Protein AF-A0A959Y620-F1 (afdb_monomer_lite)

Secondary structure (DSSP, 8-state):
-----SS-TTPEE-SSPB---SSS--------TTEE--B-B-TT-EEEEE-TT-SS---EEE--TT--S-SEEES-SSSS--EEEEE-SSSB-

Foldseek 3Di:
DDDDAPQDPQAAEDDDEAEADVVDGDDDPDADPRYDYHYFDAAQDKDKDWPPPDPDQDWDFDADPVDDDTPWIDRDDNHSITMTIDHHHHGGD

Radius of gyration: 12.71 Å; chains: 1; bounding box: 29×26×28 Å

Structure (mmCIF, N/CA/C/O backbone):
data_AF-A0A959Y620-F1
#
_entry.id   AF-A0A959Y620-F1
#
loop_
_atom_site.group_PDB
_atom_site.id
_atom_site.type_symbol
_atom_site.label_atom_id
_atom_site.label_alt_id
_atom_site.label_comp_id
_atom_site.label_asym_id
_atom_site.label_entity_id
_atom_site.label_seq_id
_atom_site.pdbx_PDB_ins_code
_atom_site.Cartn_x
_atom_site.Cartn_y
_atom_site.Cartn_z
_atom_site.occupancy
_atom_site.B_iso_or_equiv
_atom_site.auth_seq_id
_atom_site.auth_comp_id
_atom_site.auth_asym_id
_atom_site.auth_atom_id
_atom_site.pdbx_PDB_model_num
ATOM 1 N N . ALA A 1 1 ? 14.894 -3.294 14.831 1.00 40.19 1 ALA A N 1
ATOM 2 C CA . ALA A 1 1 ? 15.549 -2.901 13.571 1.00 40.19 1 ALA A CA 1
ATOM 3 C C . ALA A 1 1 ? 14.718 -1.782 12.969 1.00 40.19 1 ALA A C 1
ATOM 5 O O . ALA A 1 1 ? 13.521 -1.975 12.801 1.00 40.19 1 ALA A O 1
ATOM 6 N N . TRP A 1 2 ? 15.302 -0.602 12.781 1.00 43.09 2 TRP A N 1
ATOM 7 C CA . TRP A 1 2 ? 14.602 0.540 12.199 1.00 43.09 2 TRP A CA 1
ATOM 8 C C . TRP A 1 2 ? 14.503 0.308 10.695 1.00 43.09 2 TRP A C 1
ATOM 10 O O . TRP A 1 2 ? 15.520 0.297 10.008 1.00 43.09 2 TRP A O 1
ATOM 20 N N . VAL A 1 3 ? 13.296 0.035 10.210 1.00 52.91 3 VAL A N 1
ATOM 21 C CA . VAL A 1 3 ? 13.026 0.004 8.774 1.00 52.91 3 VAL A CA 1
ATOM 22 C C . VAL A 1 3 ? 12.915 1.460 8.344 1.00 52.91 3 VAL A C 1
ATOM 24 O O . VAL A 1 3 ? 11.974 2.144 8.740 1.00 52.91 3 VAL A O 1
ATOM 27 N N . PHE A 1 4 ? 13.917 1.964 7.627 1.00 56.81 4 PHE A N 1
ATOM 28 C CA . PHE A 1 4 ? 13.819 3.272 6.991 1.00 56.81 4 PHE A CA 1
ATOM 29 C C . PHE A 1 4 ? 12.948 3.110 5.742 1.00 56.81 4 PHE A C 1
ATOM 31 O O . PHE A 1 4 ? 13.354 2.372 4.843 1.00 56.81 4 PHE A O 1
ATOM 38 N N . PRO A 1 5 ? 11.766 3.744 5.664 1.00 58.59 5 PRO A N 1
ATOM 39 C CA . PRO A 1 5 ? 11.046 3.807 4.403 1.00 58.59 5 PRO A CA 1
ATOM 40 C C . PRO A 1 5 ? 11.901 4.592 3.406 1.00 58.59 5 PRO A C 1
ATOM 42 O O . PRO A 1 5 ? 12.313 5.711 3.714 1.00 58.59 5 PRO A O 1
ATOM 45 N N . GLN A 1 6 ? 12.207 4.014 2.242 1.00 70.12 6 GLN A N 1
ATOM 46 C CA . GLN A 1 6 ? 12.956 4.756 1.220 1.00 70.12 6 GLN A CA 1
ATOM 47 C C . GLN A 1 6 ? 12.026 5.651 0.386 1.00 70.12 6 GLN A C 1
ATOM 49 O O . GLN A 1 6 ? 12.459 6.689 -0.105 1.00 70.12 6 GLN A O 1
ATOM 54 N N . CYS A 1 7 ? 10.734 5.315 0.298 1.00 78.69 7 CYS A N 1
ATOM 55 C CA . CYS A 1 7 ? 9.694 6.230 -0.176 1.00 78.69 7 CYS A CA 1
ATOM 56 C C . CYS A 1 7 ? 9.193 7.105 0.981 1.00 78.69 7 CYS A C 1
ATOM 58 O O . CYS A 1 7 ? 8.520 6.592 1.877 1.00 78.69 7 CYS A O 1
ATOM 60 N N . GLY A 1 8 ? 9.513 8.402 0.960 1.00 84.88 8 GLY A N 1
ATOM 61 C CA . GLY A 1 8 ? 9.011 9.382 1.923 1.00 84.88 8 GLY A CA 1
ATOM 62 C C . GLY A 1 8 ? 7.501 9.630 1.806 1.00 84.88 8 GLY A C 1
ATOM 63 O O . GLY A 1 8 ? 6.874 9.328 0.789 1.00 84.88 8 GLY A O 1
ATOM 64 N N . ASN A 1 9 ? 6.903 10.191 2.864 1.00 88.62 9 ASN A N 1
ATOM 65 C CA . ASN A 1 9 ? 5.497 10.620 2.865 1.00 88.62 9 ASN A CA 1
ATOM 66 C C . ASN A 1 9 ? 5.338 12.051 2.307 1.00 88.62 9 ASN A C 1
ATOM 68 O O . ASN A 1 9 ? 4.749 12.923 2.943 1.00 88.62 9 ASN A O 1
ATOM 72 N N . ASP A 1 10 ? 5.946 12.301 1.152 1.00 89.94 10 ASP A N 1
ATOM 73 C CA . ASP A 1 10 ? 6.001 13.582 0.437 1.00 89.94 10 ASP A CA 1
ATOM 74 C C . ASP A 1 10 ? 5.726 13.425 -1.074 1.00 89.94 10 ASP A C 1
ATOM 76 O O . ASP A 1 10 ? 5.928 14.348 -1.864 1.00 89.94 10 ASP A O 1
ATOM 80 N N . ASN A 1 11 ? 5.214 12.257 -1.466 1.00 91.56 11 ASN A N 1
ATOM 81 C CA . ASN A 1 11 ? 4.847 11.919 -2.838 1.00 91.56 11 ASN A CA 1
ATOM 82 C C . ASN A 1 11 ? 3.536 12.590 -3.291 1.00 91.56 11 ASN A C 1
ATOM 84 O O . ASN A 1 11 ? 2.778 13.156 -2.503 1.00 91.56 11 ASN A O 1
ATOM 88 N N . VAL A 1 12 ? 3.232 12.480 -4.587 1.00 94.50 12 VAL A N 1
ATOM 89 C CA . VAL A 1 12 ? 2.009 13.036 -5.192 1.00 94.50 12 VAL A CA 1
ATOM 90 C C . VAL A 1 12 ? 0.913 11.972 -5.292 1.00 94.50 12 VAL A C 1
ATOM 92 O O . VAL A 1 12 ? 1.160 10.855 -5.745 1.00 94.50 12 VAL A O 1
ATOM 95 N N . GLN A 1 13 ? -0.322 12.313 -4.914 1.00 94.69 13 GLN A N 1
ATOM 96 C CA . GLN A 1 13 ? -1.454 11.397 -5.067 1.00 94.69 13 GLN A CA 1
ATOM 97 C C . GLN A 1 13 ? -1.721 11.104 -6.548 1.00 94.69 13 GLN A C 1
ATOM 99 O O . GLN A 1 13 ? -1.786 12.023 -7.365 1.00 94.69 13 GLN A O 1
ATOM 104 N N . THR A 1 14 ? -1.954 9.837 -6.885 1.00 95.81 14 THR A N 1
ATOM 105 C CA . THR A 1 14 ? -2.504 9.440 -8.185 1.00 95.81 14 THR A CA 1
ATOM 106 C C . THR A 1 14 ? -3.976 9.054 -8.064 1.00 95.81 14 THR A C 1
ATOM 108 O O . THR A 1 14 ? -4.376 8.346 -7.137 1.00 95.81 14 THR A O 1
ATOM 111 N N . GLY A 1 15 ? -4.790 9.521 -9.013 1.00 93.50 15 GLY A N 1
ATOM 112 C CA . GLY A 1 15 ? -6.223 9.236 -9.060 1.00 93.50 15 GLY A CA 1
ATOM 113 C C . GLY A 1 15 ? -6.999 9.715 -7.827 1.00 93.50 15 GLY A C 1
ATOM 114 O O . GLY A 1 15 ? -6.614 10.659 -7.140 1.00 93.50 15 GLY A O 1
ATOM 115 N N . THR A 1 16 ? -8.133 9.064 -7.571 1.00 94.00 16 THR A N 1
ATOM 116 C CA . THR A 1 16 ? -8.968 9.277 -6.380 1.00 94.00 16 THR A CA 1
ATOM 117 C C . THR A 1 16 ? -8.771 8.148 -5.375 1.00 94.00 16 THR A C 1
ATOM 119 O O . THR A 1 16 ? -8.248 7.090 -5.719 1.00 94.00 16 THR A O 1
ATOM 122 N N . ALA A 1 17 ? -9.251 8.343 -4.145 1.00 95.62 17 ALA A N 1
ATOM 123 C CA . ALA A 1 17 ? -9.294 7.284 -3.143 1.00 95.62 17 ALA A CA 1
ATOM 124 C C . ALA A 1 17 ? -9.982 6.017 -3.676 1.00 95.62 17 ALA A C 1
ATOM 126 O O . ALA A 1 17 ? -11.066 6.087 -4.264 1.00 95.62 17 ALA A O 1
ATOM 127 N N . VAL A 1 18 ? -9.353 4.865 -3.458 1.00 96.62 18 VA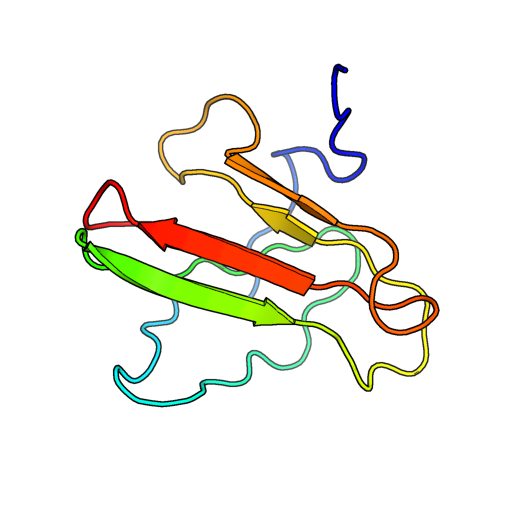L A N 1
ATOM 128 C CA . VAL A 1 18 ? -9.826 3.556 -3.917 1.00 96.62 18 VAL A CA 1
ATOM 129 C C . VAL A 1 18 ? -10.422 2.797 -2.742 1.00 96.62 18 VAL A C 1
ATOM 131 O O . VAL A 1 18 ? -9.794 2.690 -1.696 1.00 96.62 18 VAL A O 1
ATOM 134 N N . THR A 1 19 ? -11.611 2.225 -2.910 1.00 96.62 19 THR A N 1
ATOM 135 C CA . THR A 1 19 ? -12.204 1.306 -1.927 1.00 96.62 19 THR A CA 1
ATOM 136 C C . THR A 1 19 ? -12.052 -0.124 -2.437 1.00 96.62 19 THR A C 1
ATOM 138 O O . THR A 1 19 ? -12.745 -0.480 -3.393 1.00 96.62 19 THR A O 1
ATOM 141 N N . PRO A 1 20 ? -11.160 -0.944 -1.852 1.00 94.56 20 PRO A N 1
ATOM 142 C CA . PRO A 1 20 ? -10.978 -2.318 -2.287 1.00 94.56 20 PRO A CA 1
ATOM 143 C C . PRO A 1 20 ? -12.239 -3.151 -2.070 1.00 94.56 20 PRO A C 1
ATOM 145 O O . PRO A 1 20 ? -12.948 -2.994 -1.073 1.00 94.56 20 PRO A O 1
ATOM 148 N N . ASN A 1 21 ? -12.496 -4.092 -2.975 1.00 92.00 21 ASN A N 1
ATOM 149 C CA . ASN A 1 21 ? -13.516 -5.112 -2.760 1.00 92.00 21 ASN A CA 1
ATOM 150 C C . ASN A 1 21 ? -13.132 -5.981 -1.550 1.00 92.00 21 ASN A C 1
ATOM 152 O O . ASN A 1 21 ? -12.008 -6.472 -1.474 1.00 92.00 21 ASN A O 1
ATOM 156 N N . CYS A 1 22 ? -14.066 -6.202 -0.621 1.00 88.56 22 CYS A N 1
ATOM 157 C CA . CYS A 1 22 ? -13.843 -7.036 0.559 1.00 88.56 22 CYS A CA 1
ATOM 158 C C . CYS A 1 22 ? -14.993 -8.050 0.731 1.00 88.56 22 CYS A C 1
ATOM 160 O O . CYS A 1 22 ? -16.095 -7.635 1.101 1.00 88.56 22 CYS A O 1
ATOM 162 N N . PRO A 1 23 ? -14.764 -9.359 0.489 1.00 93.25 23 PRO A N 1
ATOM 163 C CA . PRO A 1 23 ? -13.527 -9.960 -0.029 1.00 93.25 23 PRO A CA 1
ATOM 164 C C . PRO A 1 23 ? -13.301 -9.633 -1.516 1.00 93.25 23 PRO A C 1
ATOM 166 O O . PRO A 1 23 ? -14.256 -9.445 -2.269 1.00 93.25 23 PRO A O 1
ATOM 169 N N . GLY A 1 24 ? -12.042 -9.591 -1.954 1.00 94.38 24 GLY A N 1
ATOM 170 C CA . GLY A 1 24 ? -11.706 -9.397 -3.363 1.00 94.38 24 GLY A CA 1
ATOM 171 C C . GLY A 1 24 ? -10.349 -8.744 -3.591 1.00 94.38 24 GLY A C 1
ATOM 172 O O . GLY A 1 24 ? -9.553 -8.561 -2.673 1.00 94.38 24 GLY A O 1
ATOM 173 N N . THR A 1 25 ? -10.092 -8.407 -4.851 1.00 94.81 25 THR A N 1
ATOM 174 C CA . THR A 1 25 ? -8.875 -7.726 -5.292 1.00 94.81 25 THR A CA 1
ATOM 175 C C . THR A 1 25 ? -9.262 -6.544 -6.161 1.00 94.81 25 THR A C 1
ATOM 177 O O . THR A 1 25 ? -10.154 -6.644 -7.002 1.00 94.81 25 THR A O 1
ATOM 180 N N . THR A 1 26 ? -8.564 -5.431 -5.971 1.00 96.12 26 THR A N 1
ATOM 181 C CA . THR A 1 26 ? -8.708 -4.227 -6.785 1.00 96.12 26 THR A CA 1
ATOM 182 C C . THR A 1 26 ? -7.330 -3.846 -7.305 1.00 96.12 26 THR A C 1
ATOM 184 O O . THR A 1 26 ? -6.384 -3.738 -6.529 1.00 96.12 26 THR A O 1
ATOM 187 N N . THR A 1 27 ? -7.207 -3.656 -8.618 1.00 95.38 27 THR A N 1
ATOM 188 C CA . THR A 1 27 ? -5.947 -3.262 -9.257 1.00 95.38 27 THR A CA 1
ATOM 189 C C . THR A 1 27 ? -5.932 -1.758 -9.484 1.00 95.38 27 THR A C 1
ATOM 191 O O . THR A 1 27 ? -6.801 -1.219 -10.167 1.00 95.38 27 THR A O 1
ATOM 194 N N . ILE A 1 28 ? -4.914 -1.087 -8.948 1.00 94.69 28 ILE A N 1
ATOM 195 C CA . ILE A 1 28 ? -4.655 0.330 -9.203 1.00 94.69 28 ILE A CA 1
ATOM 196 C C . ILE A 1 28 ? -3.623 0.402 -10.326 1.00 94.69 28 ILE A C 1
ATOM 198 O O . ILE A 1 28 ? -2.479 -0.010 -10.155 1.00 94.69 28 ILE A O 1
ATOM 202 N N . SER A 1 29 ? -4.047 0.860 -11.501 1.00 90.88 29 SER A N 1
ATOM 203 C CA . SER A 1 29 ? -3.177 0.944 -12.680 1.00 90.88 29 SER A CA 1
ATOM 204 C C . SER A 1 29 ? -2.452 2.288 -12.742 1.00 90.88 29 SER A C 1
ATOM 206 O O . SER A 1 29 ? -2.943 3.286 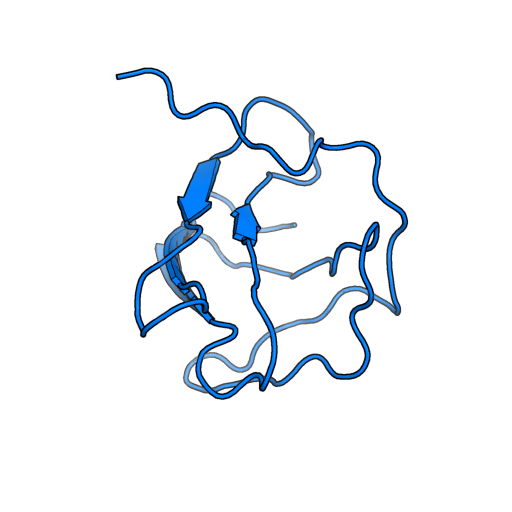-12.220 1.00 90.88 29 SER A O 1
ATOM 208 N N . CYS A 1 30 ? -1.312 2.322 -13.437 1.00 89.88 30 CYS A N 1
ATOM 209 C CA . CYS A 1 30 ? -0.570 3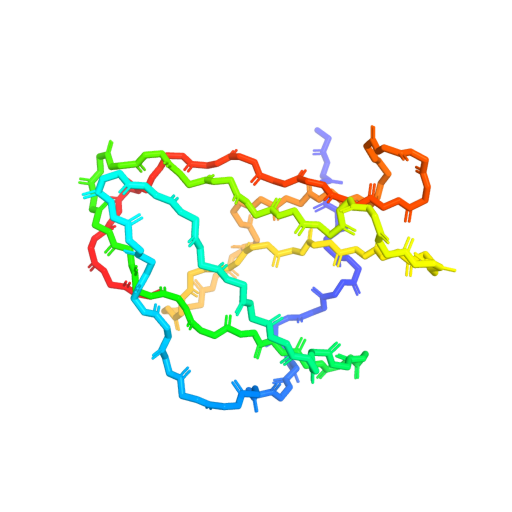.549 -13.751 1.00 89.88 30 CYS A CA 1
ATOM 210 C C . CYS A 1 30 ? -0.049 4.341 -12.533 1.00 89.88 30 CYS A C 1
ATOM 212 O O . CYS A 1 30 ? 0.060 5.565 -12.605 1.00 89.88 30 CYS A O 1
ATOM 214 N N . VAL A 1 31 ? 0.306 3.661 -11.437 1.00 93.25 31 VAL A N 1
ATOM 215 C CA . VAL A 1 31 ? 1.071 4.270 -10.336 1.00 93.25 31 VAL A CA 1
ATOM 216 C C . VAL A 1 31 ? 2.533 4.391 -10.771 1.00 93.25 31 VAL A C 1
ATOM 218 O O . VAL A 1 31 ? 3.185 3.384 -11.038 1.00 93.25 31 VAL A O 1
ATOM 221 N N . GLN A 1 32 ? 3.031 5.618 -10.896 1.00 91.56 32 GLN A N 1
ATOM 222 C CA . GLN A 1 32 ? 4.403 5.913 -11.316 1.00 91.56 32 GLN A CA 1
ATOM 223 C C . GLN A 1 32 ? 5.319 6.147 -10.107 1.00 91.56 32 GLN A C 1
ATOM 225 O O . GLN A 1 32 ? 4.858 6.341 -8.982 1.00 91.56 32 GLN A O 1
ATOM 230 N N . GLY A 1 33 ? 6.634 6.169 -10.343 1.00 88.81 33 GLY A N 1
ATOM 231 C CA . GLY A 1 33 ? 7.601 6.569 -9.320 1.00 88.81 33 GLY A CA 1
ATOM 232 C C . GLY A 1 33 ? 7.307 7.976 -8.782 1.00 88.81 33 GLY A C 1
ATOM 233 O O . GLY A 1 33 ? 6.941 8.871 -9.544 1.00 88.81 33 GLY A O 1
ATOM 234 N N . GLY A 1 34 ? 7.442 8.162 -7.466 1.00 89.94 34 GLY A N 1
ATOM 235 C CA . GLY A 1 34 ? 7.110 9.423 -6.786 1.00 89.94 34 GLY A CA 1
ATOM 236 C C . GLY A 1 34 ? 5.609 9.659 -6.574 1.00 89.94 34 GLY A C 1
ATOM 237 O O . GLY A 1 34 ? 5.211 10.758 -6.182 1.00 89.94 34 GLY A O 1
ATOM 238 N N . GLN A 1 35 ? 4.765 8.652 -6.827 1.00 94.75 35 GLN A N 1
ATOM 239 C CA . GLN A 1 35 ? 3.327 8.722 -6.574 1.00 94.75 35 GLN A CA 1
ATOM 240 C C . GLN A 1 35 ? 2.893 7.809 -5.428 1.00 94.75 35 GLN A C 1
ATOM 242 O O . GLN A 1 35 ? 3.585 6.857 -5.067 1.00 94.75 35 GLN A O 1
ATOM 247 N N . TYR A 1 36 ? 1.715 8.088 -4.873 1.00 95.38 36 TYR A N 1
ATOM 248 C CA . TYR A 1 36 ? 1.020 7.191 -3.953 1.00 95.38 36 TYR A CA 1
ATOM 249 C C . TYR A 1 36 ? -0.450 7.036 -4.345 1.00 95.38 36 TYR A C 1
ATOM 251 O O . TYR A 1 36 ? -1.051 7.936 -4.935 1.00 95.38 36 TYR A O 1
ATOM 259 N N . ALA A 1 37 ? -1.040 5.898 -3.989 1.00 96.50 37 ALA A N 1
ATOM 260 C CA . ALA A 1 37 ? -2.475 5.672 -4.090 1.00 96.50 37 ALA A CA 1
ATOM 261 C C . ALA A 1 37 ? -3.109 5.740 -2.699 1.00 96.50 37 ALA A C 1
ATOM 263 O O . ALA A 1 37 ? -2.576 5.180 -1.743 1.00 96.50 37 ALA A O 1
ATOM 264 N N . LEU A 1 38 ? -4.253 6.412 -2.597 1.00 96.75 38 LEU A N 1
ATOM 265 C CA . LEU A 1 38 ? -5.003 6.515 -1.351 1.00 96.75 38 LEU A CA 1
ATOM 266 C C . LEU A 1 38 ? -6.055 5.404 -1.300 1.00 96.75 38 LEU A C 1
ATOM 268 O O . LEU A 1 38 ? -6.776 5.199 -2.279 1.00 96.75 38 LEU A O 1
ATOM 272 N N . VAL A 1 39 ? -6.133 4.670 -0.190 1.00 97.56 39 VAL A N 1
ATOM 273 C CA . VAL A 1 39 ? -6.962 3.461 -0.087 1.00 97.56 39 VAL A CA 1
ATOM 274 C C . VAL A 1 39 ? -7.866 3.540 1.136 1.00 97.56 39 VAL A C 1
ATOM 276 O O . VAL A 1 39 ? -7.388 3.677 2.255 1.00 97.56 39 VAL A O 1
ATOM 279 N N . ASN A 1 40 ? -9.175 3.418 0.922 1.00 97.94 40 ASN A N 1
ATOM 280 C CA . ASN A 1 40 ? -10.150 3.322 1.998 1.00 97.94 40 ASN A CA 1
ATOM 281 C C . ASN A 1 40 ? -10.078 1.934 2.636 1.00 97.94 40 ASN A C 1
ATOM 283 O O . ASN A 1 40 ? -10.297 0.920 1.972 1.00 97.94 40 ASN A O 1
ATOM 287 N N . VAL A 1 41 ? -9.821 1.899 3.937 1.00 97.81 41 VAL A N 1
ATOM 288 C CA . VAL A 1 41 ? -9.738 0.687 4.747 1.00 97.81 41 VAL A CA 1
ATOM 289 C C . VAL A 1 41 ? -10.783 0.706 5.856 1.00 97.81 41 VAL A C 1
ATOM 291 O O . VAL A 1 41 ? -11.244 1.756 6.302 1.00 97.81 41 VAL A O 1
ATOM 294 N N . VAL A 1 42 ? -11.165 -0.486 6.299 1.00 98.25 42 VAL A N 1
ATOM 295 C CA . VAL A 1 42 ? -12.080 -0.731 7.421 1.00 98.25 42 VAL A CA 1
ATOM 296 C C . VAL A 1 42 ? -11.320 -1.463 8.518 1.00 98.25 42 VAL A C 1
ATOM 298 O O . VAL A 1 42 ? -10.664 -2.469 8.233 1.00 98.25 42 VAL A O 1
ATOM 301 N N . ALA A 1 43 ? -11.430 -0.975 9.755 1.00 98.06 43 ALA A N 1
ATOM 302 C CA . ALA A 1 43 ? -10.775 -1.562 10.919 1.00 98.06 43 ALA A CA 1
ATOM 303 C C . ALA A 1 43 ? -11.125 -3.052 11.068 1.00 98.06 43 ALA A C 1
ATOM 305 O O . ALA A 1 43 ? -12.283 -3.446 10.940 1.00 98.06 43 ALA A O 1
ATOM 306 N N . GLY A 1 44 ? -10.119 -3.872 11.364 1.00 97.94 44 GLY A N 1
ATOM 307 C CA . GLY A 1 44 ? -10.242 -5.321 11.527 1.00 97.94 44 GLY A CA 1
ATOM 308 C C . GLY A 1 44 ? -10.049 -6.132 10.243 1.00 97.94 44 GLY A C 1
ATOM 309 O O . GLY A 1 44 ? -9.744 -7.319 10.339 1.00 97.94 44 GLY A O 1
ATOM 310 N N . ASN A 1 45 ? -10.147 -5.522 9.057 1.00 98.19 45 ASN A N 1
ATOM 311 C CA . ASN A 1 45 ? -9.869 -6.219 7.798 1.00 98.19 45 ASN A CA 1
ATOM 312 C C . ASN A 1 45 ? -8.359 -6.334 7.545 1.00 98.19 45 ASN A C 1
ATOM 314 O O . ASN A 1 45 ? -7.598 -5.407 7.825 1.00 98.19 45 ASN A O 1
ATOM 318 N N . THR A 1 46 ? -7.933 -7.449 6.951 1.00 97.94 46 THR A N 1
ATOM 319 C CA . THR A 1 46 ? -6.560 -7.640 6.467 1.00 97.94 46 THR A CA 1
ATOM 320 C C . THR A 1 46 ? -6.466 -7.283 4.989 1.00 97.94 46 THR A C 1
ATOM 322 O O . THR A 1 46 ? -7.225 -7.803 4.174 1.00 97.94 46 THR A O 1
ATOM 325 N N . TYR A 1 47 ? -5.512 -6.418 4.652 1.00 98.12 47 TYR A N 1
ATOM 326 C CA . TYR A 1 47 ? -5.221 -5.992 3.288 1.00 98.12 47 TYR A CA 1
ATOM 327 C C . TYR A 1 47 ? -3.827 -6.462 2.887 1.00 98.12 47 TYR A C 1
ATOM 329 O O . TYR A 1 47 ? -2.879 -6.358 3.669 1.00 98.12 47 TYR A O 1
ATOM 337 N N . THR A 1 48 ? -3.705 -6.935 1.650 1.00 97.88 48 THR A N 1
ATOM 338 C CA . THR A 1 48 ? -2.420 -7.226 1.014 1.00 97.88 48 THR A CA 1
ATOM 339 C C . THR A 1 48 ? -2.230 -6.274 -0.155 1.00 97.88 48 THR A C 1
ATOM 341 O O . THR A 1 4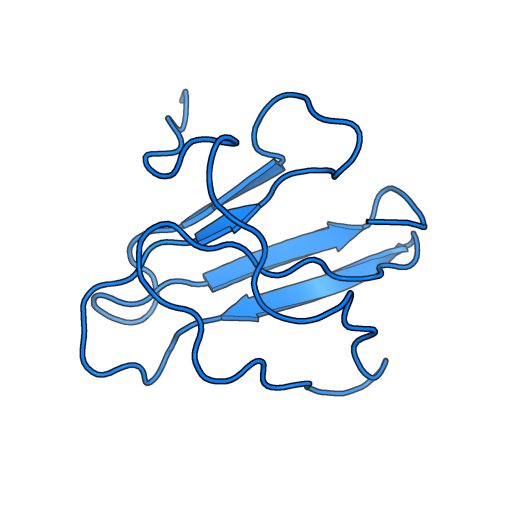8 ? -2.990 -6.299 -1.122 1.00 97.88 48 THR A O 1
ATOM 344 N N . PHE A 1 49 ? -1.197 -5.446 -0.063 1.00 97.44 49 PHE A N 1
ATOM 345 C CA . PHE A 1 49 ? -0.702 -4.616 -1.151 1.00 97.44 49 PHE A CA 1
ATOM 346 C C . PHE A 1 49 ? 0.428 -5.379 -1.839 1.00 97.44 49 PHE A C 1
ATOM 348 O O . PHE A 1 49 ? 1.312 -5.924 -1.172 1.00 97.44 49 PHE A O 1
ATOM 355 N N . SER A 1 50 ? 0.394 -5.470 -3.165 1.00 97.31 50 SER A N 1
ATOM 356 C CA . SER A 1 50 ? 1.397 -6.218 -3.918 1.00 97.31 50 SER A CA 1
ATOM 357 C C . SER A 1 50 ? 1.633 -5.600 -5.286 1.00 97.31 50 SER A C 1
ATOM 359 O O . SER A 1 50 ? 0.687 -5.223 -5.977 1.00 97.31 50 SER A O 1
ATOM 361 N N . THR A 1 51 ? 2.903 -5.538 -5.666 1.00 96.75 51 THR A N 1
ATOM 362 C CA . THR A 1 51 ? 3.380 -5.205 -7.014 1.00 96.75 51 THR A CA 1
ATOM 363 C C . THR A 1 51 ? 3.951 -6.433 -7.729 1.00 96.75 51 THR A C 1
ATOM 365 O O . THR A 1 51 ? 4.511 -6.307 -8.818 1.00 96.75 51 THR A O 1
ATOM 368 N N . CYS A 1 52 ? 3.814 -7.631 -7.146 1.00 96.75 52 CYS A N 1
ATOM 369 C CA . CYS A 1 52 ? 4.303 -8.869 -7.746 1.00 96.75 52 CYS A CA 1
ATOM 370 C C . CYS A 1 52 ? 3.734 -9.053 -9.157 1.00 96.75 52 CYS A C 1
ATOM 372 O O . CYS A 1 52 ? 2.526 -8.958 -9.373 1.00 96.75 52 CYS A O 1
ATOM 374 N N . GLY A 1 53 ? 4.619 -9.327 -10.117 1.00 94.75 53 GLY A N 1
ATOM 375 C CA . GLY A 1 53 ? 4.288 -9.380 -11.542 1.00 94.75 53 GLY A CA 1
ATOM 376 C C . GLY A 1 53 ? 4.630 -8.104 -12.319 1.00 94.75 53 GLY A C 1
ATOM 377 O O . GLY A 1 53 ? 4.566 -8.124 -13.547 1.00 94.75 53 GLY A O 1
ATOM 378 N N . ALA A 1 54 ? 5.037 -7.018 -11.649 1.00 94.50 54 ALA A N 1
ATOM 379 C CA . ALA A 1 54 ? 5.677 -5.889 -12.321 1.00 94.50 54 ALA A CA 1
ATOM 380 C C . ALA A 1 54 ? 7.016 -6.311 -12.956 1.00 94.50 54 ALA A C 1
ATOM 382 O O . ALA A 1 54 ? 7.710 -7.196 -12.462 1.00 94.50 54 ALA A O 1
ATOM 383 N N . THR A 1 55 ? 7.393 -5.665 -14.060 1.00 95.19 55 THR A N 1
ATOM 384 C CA . THR A 1 55 ? 8.621 -5.976 -14.819 1.00 95.19 55 THR A CA 1
ATOM 385 C C . THR A 1 55 ? 9.827 -5.137 -14.393 1.00 95.19 55 THR A C 1
ATOM 387 O O . THR A 1 55 ? 10.821 -5.072 -15.113 1.00 95.19 55 THR A O 1
ATOM 390 N N . PHE A 1 56 ? 9.718 -4.426 -13.276 1.00 92.94 56 PHE A N 1
ATOM 391 C CA . PHE A 1 56 ? 10.717 -3.497 -12.762 1.00 92.94 56 PHE A CA 1
ATOM 392 C C . PHE A 1 56 ? 10.824 -3.635 -11.245 1.00 92.94 56 PHE A C 1
ATOM 394 O O . PHE A 1 56 ? 9.964 -4.247 -10.611 1.00 92.94 56 PHE A O 1
ATOM 401 N N . ASP A 1 57 ? 11.907 -3.098 -10.696 1.00 93.75 57 ASP A N 1
ATOM 402 C CA . ASP A 1 57 ? 12.154 -3.045 -9.258 1.00 93.75 57 ASP A CA 1
ATOM 403 C C . ASP A 1 57 ? 11.146 -2.104 -8.581 1.00 93.75 57 ASP A C 1
ATOM 405 O O . ASP A 1 57 ? 10.907 -0.994 -9.070 1.00 93.75 57 ASP A O 1
ATOM 409 N N . THR A 1 58 ? 10.498 -2.559 -7.512 1.00 94.31 58 THR A N 1
ATOM 410 C CA . THR A 1 58 ? 9.462 -1.791 -6.816 1.00 94.31 58 THR A CA 1
ATOM 411 C C . THR A 1 58 ? 9.716 -1.741 -5.329 1.00 94.31 58 THR A C 1
ATOM 413 O O . THR A 1 58 ? 10.308 -2.648 -4.769 1.00 94.31 58 THR A O 1
ATOM 416 N N . GLN A 1 59 ? 9.097 -0.756 -4.688 1.00 94.06 59 GLN A N 1
ATOM 417 C CA . GLN A 1 59 ? 9.035 -0.652 -3.244 1.00 94.06 59 GLN A CA 1
ATOM 418 C C . GLN A 1 59 ? 7.629 -0.252 -2.806 1.00 94.06 59 GLN A C 1
ATOM 420 O O . GLN A 1 59 ? 6.968 0.553 -3.467 1.00 94.06 59 GLN A O 1
ATOM 425 N N . ILE A 1 60 ? 7.178 -0.769 -1.664 1.00 95.56 60 ILE A N 1
ATOM 426 C CA . ILE A 1 60 ? 5.946 -0.338 -1.000 1.00 95.56 60 ILE A CA 1
ATOM 427 C C . ILE A 1 60 ? 6.294 0.178 0.393 1.00 95.56 60 ILE A C 1
ATOM 429 O O . ILE A 1 60 ? 6.804 -0.570 1.225 1.00 95.56 60 ILE A O 1
ATOM 433 N N . THR A 1 61 ? 5.898 1.416 0.680 1.00 95.75 61 THR A N 1
ATOM 434 C CA . THR A 1 61 ? 5.753 1.930 2.045 1.00 95.75 61 THR A CA 1
ATOM 435 C C . THR A 1 61 ? 4.284 2.241 2.299 1.00 95.75 61 THR A C 1
ATOM 437 O O . THR A 1 61 ? 3.646 2.930 1.506 1.00 95.75 61 THR A O 1
ATOM 440 N N . LEU A 1 62 ? 3.746 1.755 3.414 1.00 96.25 62 LEU A N 1
ATOM 441 C CA . LEU A 1 62 ? 2.381 2.027 3.845 1.00 96.25 62 LEU A CA 1
ATOM 442 C C . LEU A 1 62 ? 2.377 3.110 4.931 1.00 96.25 62 LEU A C 1
ATOM 444 O O . LEU A 1 62 ? 3.109 3.005 5.919 1.00 96.25 62 LEU A O 1
ATOM 448 N N . TYR A 1 63 ? 1.512 4.108 4.770 1.00 96.00 63 TYR A N 1
ATOM 449 C CA . TYR A 1 63 ? 1.279 5.195 5.722 1.00 96.00 63 TYR A CA 1
ATOM 450 C C . TYR A 1 63 ? -0.204 5.283 6.085 1.00 96.00 63 TYR A C 1
ATOM 452 O O . TYR A 1 63 ? -1.059 4.826 5.332 1.00 96.00 63 TYR A O 1
ATOM 460 N N . ASN A 1 64 ? -0.492 5.893 7.234 1.00 95.75 64 ASN A N 1
ATOM 461 C CA . ASN A 1 64 ? -1.826 6.389 7.562 1.00 95.75 64 ASN A CA 1
ATOM 462 C C . ASN A 1 64 ? -1.969 7.811 6.993 1.00 95.75 64 ASN A C 1
ATOM 464 O O . ASN A 1 64 ? -1.052 8.623 7.157 1.00 95.75 64 ASN A O 1
ATOM 468 N N . ASN A 1 65 ? -3.099 8.138 6.363 1.00 95.56 65 ASN A N 1
ATOM 469 C CA . ASN A 1 65 ? -3.327 9.458 5.772 1.00 95.56 65 ASN A CA 1
ATOM 470 C C . ASN A 1 65 ? -3.366 10.601 6.804 1.00 95.56 65 ASN A C 1
ATOM 472 O O . ASN A 1 65 ? -3.157 11.759 6.452 1.00 95.56 65 ASN A O 1
ATOM 476 N N . THR A 1 66 ? -3.573 10.312 8.093 1.00 94.69 66 THR A N 1
ATOM 477 C CA . THR A 1 66 ? -3.400 11.311 9.165 1.00 94.69 66 THR A CA 1
ATOM 478 C C . THR A 1 66 ? -1.933 11.689 9.408 1.00 94.69 66 THR A C 1
ATOM 480 O O . THR A 1 66 ? -1.650 12.553 10.236 1.00 94.69 66 THR A O 1
ATOM 483 N N . GLY A 1 67 ? -0.996 11.038 8.716 1.00 89.81 67 GLY A N 1
ATOM 484 C CA . GLY A 1 67 ? 0.443 11.184 8.886 1.00 89.81 67 GLY A CA 1
ATOM 485 C C . GLY A 1 67 ? 1.019 10.245 9.948 1.00 89.81 67 GLY A C 1
ATOM 486 O O . GLY A 1 67 ? 0.338 9.366 10.480 1.00 89.81 67 GLY A O 1
ATOM 487 N N . GLY A 1 68 ? 2.301 10.447 10.259 1.00 89.75 68 GLY A N 1
ATOM 488 C CA . GLY A 1 68 ? 3.059 9.631 11.209 1.00 89.75 68 GLY A CA 1
ATOM 489 C C . GLY A 1 68 ? 4.101 8.723 10.542 1.00 89.75 68 GLY A C 1
ATOM 490 O O . GLY A 1 68 ? 4.393 8.880 9.354 1.00 89.75 68 GLY A O 1
ATOM 491 N N . PRO A 1 69 ? 4.715 7.804 11.312 1.00 91.44 69 PRO A N 1
ATOM 492 C CA . PRO A 1 69 ? 5.688 6.860 10.773 1.00 91.44 69 PRO A CA 1
ATOM 493 C C . PRO A 1 69 ? 5.030 5.859 9.813 1.00 91.44 69 PRO A C 1
ATOM 495 O O . PRO A 1 69 ? 3.820 5.631 9.860 1.00 91.44 69 PRO A O 1
ATOM 498 N N . SER A 1 70 ? 5.844 5.220 8.970 1.00 93.94 70 SER A N 1
ATOM 499 C CA . SER A 1 70 ? 5.388 4.114 8.125 1.00 93.94 70 SER A CA 1
ATOM 500 C C . SER A 1 70 ? 4.860 2.964 8.984 1.00 93.94 70 SER A C 1
ATOM 502 O O . SER A 1 70 ? 5.510 2.560 9.952 1.00 93.94 70 SER A O 1
ATOM 504 N N . ILE A 1 71 ? 3.717 2.405 8.599 1.00 95.19 71 ILE A N 1
ATOM 505 C CA . ILE A 1 71 ? 3.059 1.283 9.287 1.00 95.19 71 ILE A CA 1
ATOM 506 C C . ILE A 1 71 ? 3.310 -0.068 8.603 1.00 95.19 71 ILE A C 1
ATOM 508 O O . ILE A 1 71 ? 2.964 -1.113 9.147 1.00 95.19 71 ILE A O 1
ATOM 512 N N . GLY A 1 72 ? 3.939 -0.057 7.430 1.00 95.00 72 GLY A N 1
ATOM 513 C CA . GLY A 1 72 ? 4.381 -1.248 6.714 1.00 95.00 72 GLY A CA 1
ATOM 514 C C . GLY A 1 72 ? 5.391 -0.882 5.634 1.00 95.00 72 GLY A C 1
ATOM 515 O O . GLY A 1 72 ? 5.383 0.243 5.136 1.00 95.00 72 GLY A O 1
ATOM 516 N N . TYR A 1 73 ? 6.272 -1.817 5.295 1.00 95.06 73 TYR A N 1
ATOM 517 C CA . TYR A 1 73 ? 7.295 -1.622 4.273 1.00 95.06 73 TYR A CA 1
ATOM 518 C C . TYR A 1 73 ? 7.745 -2.958 3.689 1.00 95.06 73 TYR A C 1
ATOM 520 O O . TYR A 1 73 ? 7.909 -3.929 4.435 1.00 95.06 73 TYR A O 1
ATOM 528 N N . ASN A 1 74 ? 8.001 -2.982 2.384 1.00 95.69 74 ASN A N 1
ATOM 529 C CA . ASN A 1 74 ? 8.740 -4.047 1.723 1.00 95.69 74 ASN A CA 1
ATOM 530 C C . ASN A 1 74 ? 9.361 -3.543 0.406 1.00 95.69 74 ASN A C 1
ATOM 532 O O . ASN A 1 74 ? 8.754 -2.725 -0.279 1.00 95.69 74 ASN A O 1
ATOM 536 N N . ASP A 1 75 ? 10.546 -4.057 0.081 1.00 93.19 75 ASP A N 1
ATOM 537 C CA . ASP A 1 75 ? 11.297 -3.780 -1.156 1.00 93.19 75 ASP A CA 1
ATOM 538 C C . ASP A 1 75 ? 11.272 -5.048 -2.022 1.00 93.19 75 ASP A C 1
ATOM 540 O O . ASP A 1 75 ? 10.601 -5.104 -3.045 1.00 93.19 75 ASP A O 1
ATOM 544 N N . ASP A 1 76 ? 11.806 -6.142 -1.473 1.00 94.44 76 ASP A N 1
ATOM 545 C CA . ASP A 1 76 ? 11.907 -7.430 -2.152 1.00 94.44 76 ASP A CA 1
ATOM 546 C C . ASP A 1 76 ? 11.100 -8.517 -1.428 1.00 94.44 76 ASP A C 1
ATOM 548 O O . ASP A 1 76 ? 11.331 -8.823 -0.251 1.00 94.44 76 ASP A O 1
ATOM 552 N N . ALA A 1 77 ? 10.161 -9.142 -2.136 1.00 93.75 77 ALA A N 1
ATOM 553 C CA . ALA A 1 77 ? 9.418 -10.312 -1.662 1.00 93.75 77 ALA A CA 1
ATOM 554 C C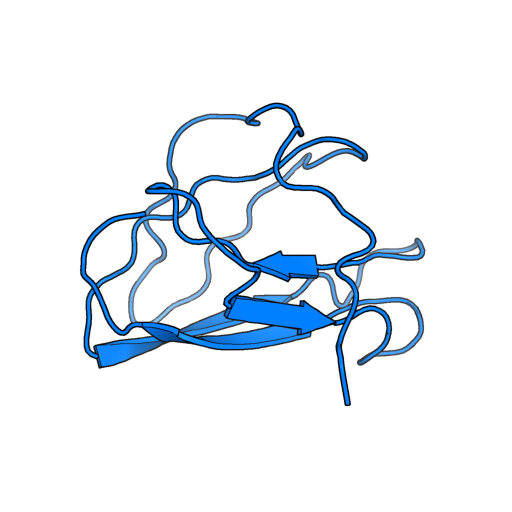 . ALA A 1 77 ? 9.206 -11.389 -2.736 1.00 93.75 77 ALA A C 1
ATOM 556 O O . ALA A 1 77 ? 9.194 -12.576 -2.413 1.00 93.75 77 ALA A O 1
ATOM 557 N N . CYS A 1 78 ? 9.045 -11.005 -4.005 1.00 96.00 78 CYS A N 1
ATOM 558 C CA . CYS A 1 78 ? 8.773 -11.921 -5.124 1.00 96.00 78 CYS A CA 1
ATOM 559 C C . CYS A 1 78 ? 9.809 -11.784 -6.253 1.00 96.00 78 CYS A C 1
ATOM 561 O O . CYS A 1 78 ? 9.481 -11.856 -7.434 1.00 96.00 78 CYS A O 1
ATOM 563 N N . GLY A 1 79 ? 11.072 -11.597 -5.869 1.00 95.19 79 GLY A N 1
ATOM 564 C CA . GLY A 1 79 ? 12.140 -11.119 -6.742 1.00 95.19 79 GLY A CA 1
ATOM 565 C C . GLY A 1 79 ? 12.427 -9.668 -6.385 1.00 95.19 79 GLY A C 1
ATOM 566 O O . GLY A 1 79 ? 12.583 -9.380 -5.205 1.00 95.19 79 GLY A O 1
ATOM 567 N N . LEU A 1 80 ? 12.413 -8.786 -7.385 1.00 94.62 80 LEU A N 1
ATOM 568 C CA . LEU A 1 80 ? 12.589 -7.334 -7.218 1.00 94.62 80 LEU A CA 1
ATOM 569 C C . LEU A 1 80 ? 11.265 -6.597 -6.930 1.00 94.62 80 LEU A C 1
ATOM 571 O O . LEU A 1 80 ? 11.152 -5.398 -7.137 1.00 94.62 80 LEU A O 1
ATOM 575 N N . GLN A 1 81 ? 10.190 -7.326 -6.618 1.00 96.94 81 GLN A N 1
ATOM 576 C CA . GLN A 1 81 ? 8.869 -6.741 -6.384 1.00 96.94 81 GLN A CA 1
ATOM 577 C C . GLN A 1 81 ? 8.427 -6.950 -4.945 1.00 96.94 81 GLN A C 1
ATOM 579 O O . GLN A 1 81 ? 8.860 -7.898 -4.281 1.00 96.94 81 GLN A O 1
ATOM 584 N N . SER A 1 82 ? 7.488 -6.114 -4.506 1.00 96.62 82 SER A N 1
ATOM 585 C CA . SER A 1 82 ? 7.165 -5.966 -3.096 1.00 96.62 82 SER A CA 1
ATOM 586 C C . SER A 1 82 ? 5.777 -6.469 -2.717 1.00 96.62 82 SER A C 1
ATOM 588 O O . SER A 1 82 ? 4.819 -6.464 -3.500 1.00 96.62 82 SER A O 1
ATOM 590 N N . THR A 1 83 ? 5.636 -6.839 -1.446 1.00 97.88 83 THR A N 1
ATOM 591 C CA . THR A 1 83 ? 4.332 -7.059 -0.822 1.00 97.88 83 THR A CA 1
ATOM 592 C C . THR A 1 83 ? 4.296 -6.614 0.635 1.00 97.88 83 THR A C 1
ATOM 594 O O . THR A 1 83 ? 5.221 -6.859 1.405 1.00 97.88 83 THR A O 1
ATOM 597 N N . VAL A 1 84 ? 3.188 -5.992 1.035 1.00 97.69 84 VAL A N 1
ATOM 598 C CA . VAL A 1 84 ? 2.890 -5.647 2.427 1.00 97.69 84 VAL A CA 1
ATOM 599 C C . VAL A 1 84 ? 1.526 -6.219 2.782 1.00 97.69 84 VAL A C 1
ATOM 601 O O . VAL A 1 84 ? 0.538 -5.929 2.112 1.00 97.69 84 VAL A O 1
ATOM 604 N N . THR A 1 85 ? 1.462 -7.008 3.854 1.00 97.69 85 THR A N 1
ATOM 605 C CA . THR A 1 85 ? 0.196 -7.458 4.446 1.00 97.69 85 THR A CA 1
ATOM 606 C C . THR A 1 85 ? 0.015 -6.793 5.801 1.00 97.69 85 THR A C 1
ATOM 608 O O . THR A 1 85 ? 0.903 -6.854 6.649 1.00 97.69 85 THR A O 1
ATOM 611 N N . TRP A 1 86 ? -1.132 -6.151 6.001 1.00 97.62 86 TRP A N 1
ATOM 612 C CA . TRP A 1 86 ? -1.435 -5.383 7.203 1.00 97.62 86 TRP A CA 1
ATOM 613 C C . TRP A 1 86 ? -2.909 -5.533 7.585 1.00 97.62 86 TRP A C 1
ATOM 615 O O . TRP A 1 86 ? -3.796 -5.450 6.734 1.00 97.62 86 TRP A O 1
ATOM 625 N N . THR A 1 87 ? -3.175 -5.745 8.875 1.00 98.00 87 THR A N 1
ATOM 626 C CA . THR A 1 87 ? -4.535 -5.704 9.429 1.00 98.00 87 THR A CA 1
ATOM 627 C C . THR A 1 87 ? -4.848 -4.289 9.880 1.00 98.00 87 THR A C 1
ATOM 629 O O . THR A 1 87 ? -4.167 -3.749 10.753 1.00 98.00 87 THR A O 1
ATOM 632 N N . ALA A 1 88 ? -5.891 -3.703 9.297 1.00 97.69 88 ALA A N 1
ATOM 633 C CA . ALA A 1 88 ? -6.251 -2.323 9.544 1.00 97.69 88 ALA A CA 1
ATOM 634 C C . ALA A 1 88 ? -6.649 -2.089 11.002 1.00 97.69 88 ALA A C 1
AT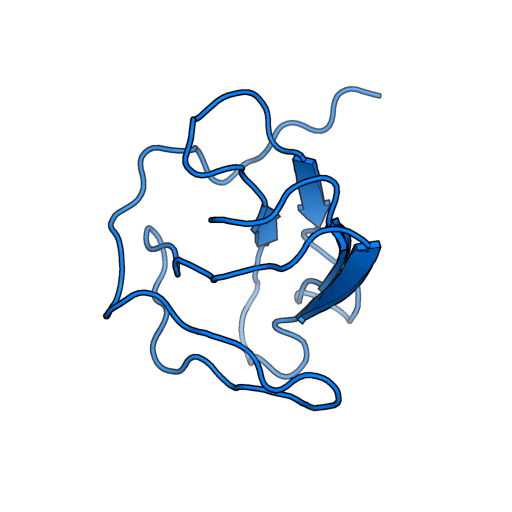OM 636 O O . ALA A 1 88 ? -7.531 -2.757 11.540 1.00 97.69 88 ALA A O 1
ATOM 637 N N . THR A 1 89 ? -6.017 -1.104 11.637 1.00 97.38 89 THR A N 1
ATOM 638 C CA . THR A 1 89 ? -6.317 -0.693 13.019 1.00 97.38 89 THR A CA 1
ATOM 639 C C . THR A 1 89 ? -7.311 0.467 13.090 1.00 97.38 89 THR A C 1
ATOM 641 O O . THR A 1 89 ? -7.711 0.870 14.180 1.00 97.38 89 THR A O 1
ATOM 644 N N . PHE A 1 90 ? -7.727 0.998 11.936 1.00 97.44 90 PHE A N 1
ATOM 645 C CA . PHE A 1 90 ? -8.651 2.120 11.797 1.00 97.44 90 PHE A CA 1
ATOM 646 C C . PHE A 1 90 ? -9.535 1.961 10.553 1.00 97.44 90 PHE A C 1
ATOM 648 O O . PHE A 1 90 ? -9.204 1.211 9.635 1.00 97.44 90 PHE A O 1
ATOM 655 N N . THR A 1 91 ? -10.663 2.678 10.538 1.00 97.75 91 THR A N 1
ATOM 656 C CA . THR A 1 91 ? -11.498 2.870 9.344 1.00 97.75 91 THR A CA 1
ATOM 657 C C . THR A 1 91 ? -11.239 4.269 8.801 1.00 97.75 91 THR A C 1
ATOM 659 O O . THR A 1 91 ? -11.370 5.239 9.546 1.00 97.75 91 THR A O 1
ATOM 662 N N . GLY A 1 92 ? -10.852 4.381 7.533 1.00 96.81 92 GLY A N 1
ATOM 663 C CA . GLY A 1 92 ? -10.368 5.632 6.952 1.00 96.81 92 GLY A CA 1
ATOM 664 C C . GLY A 1 92 ? -9.361 5.378 5.839 1.00 96.81 92 GLY A C 1
ATOM 665 O O . GLY A 1 92 ? -9.518 4.418 5.094 1.00 96.81 92 GLY A O 1
ATOM 666 N N . GLN A 1 93 ? -8.352 6.240 5.733 1.00 95.19 93 GLN A N 1
ATOM 667 C CA . GLN A 1 93 ? -7.258 6.171 4.759 1.00 95.19 93 GLN A CA 1
ATOM 668 C C . GLN A 1 93 ? -5.933 6.391 5.483 1.00 95.19 93 GLN A C 1
ATOM 670 O O . GLN A 1 93 ? -5.959 7.101 6.511 1.00 95.19 93 GLN A O 1
#

pLDDT: mean 92.08, std 10.87, range [40.19, 98.25]

Sequence (93 aa):
AWVFPQCGNDNVQTGTAVTPNCPGTTTISCVQGGQYALVNVVAGNTYTFSTCGATFDTQITLYNNTGGPSIGYNDDACGLQSTVTWTATFTGQ